Protein AF-A0A430FAK7-F1 (afdb_monomer)

Structure (mmCIF, N/CA/C/O backbone):
data_AF-A0A430FAK7-F1
#
_entry.id   AF-A0A430FAK7-F1
#
loop_
_atom_site.group_PDB
_atom_site.id
_atom_site.type_symbol
_atom_site.label_atom_id
_atom_site.label_alt_id
_atom_site.label_comp_id
_atom_site.label_asym_id
_atom_site.label_entity_id
_atom_site.label_seq_id
_atom_site.pdbx_PDB_ins_code
_atom_site.Cartn_x
_atom_site.Cartn_y
_atom_site.Cartn_z
_atom_site.occupancy
_atom_site.B_iso_or_equiv
_atom_site.auth_seq_id
_atom_site.auth_comp_id
_atom_site.auth_asym_id
_atom_site.auth_atom_id
_atom_site.pdbx_PDB_model_num
ATOM 1 N N . MET A 1 1 ? 32.821 -3.912 -5.103 1.00 75.75 1 MET A N 1
ATOM 2 C CA . MET A 1 1 ? 31.632 -4.739 -4.826 1.00 75.75 1 MET A CA 1
ATOM 3 C C . MET A 1 1 ? 30.495 -4.098 -5.584 1.00 75.75 1 MET A C 1
ATOM 5 O O . MET A 1 1 ? 30.202 -2.946 -5.303 1.00 75.75 1 MET A O 1
ATOM 9 N N . THR A 1 2 ? 29.963 -4.785 -6.583 1.00 83.19 2 THR A N 1
ATOM 10 C CA . THR A 1 2 ? 28.853 -4.303 -7.409 1.00 83.19 2 THR A CA 1
ATOM 11 C C . THR A 1 2 ? 27.550 -4.894 -6.877 1.00 83.19 2 THR A C 1
ATOM 13 O O . THR A 1 2 ? 27.515 -6.056 -6.467 1.00 83.19 2 THR A O 1
ATOM 16 N N . ILE A 1 3 ? 26.505 -4.070 -6.789 1.00 90.62 3 ILE A N 1
ATOM 17 C CA . ILE A 1 3 ? 25.173 -4.466 -6.315 1.00 90.62 3 ILE A CA 1
ATOM 18 C C . ILE A 1 3 ? 24.248 -4.378 -7.535 1.00 90.62 3 ILE A C 1
ATOM 20 O O . ILE A 1 3 ? 23.825 -3.275 -7.875 1.00 90.62 3 ILE A O 1
ATOM 24 N N . PRO A 1 4 ? 23.933 -5.500 -8.210 1.00 86.94 4 PRO A N 1
ATOM 25 C CA . PRO A 1 4 ? 23.362 -5.453 -9.558 1.00 86.94 4 PRO A CA 1
ATOM 26 C C . PRO A 1 4 ? 22.049 -4.671 -9.683 1.00 86.94 4 PRO A C 1
ATOM 28 O O . PRO A 1 4 ? 21.866 -3.935 -10.643 1.00 86.94 4 PRO A O 1
ATOM 31 N N . TRP A 1 5 ? 21.135 -4.784 -8.714 1.00 89.00 5 TRP A N 1
ATOM 32 C CA . TRP A 1 5 ? 19.870 -4.035 -8.743 1.00 89.00 5 TRP A CA 1
ATOM 33 C C . TRP A 1 5 ? 20.074 -2.526 -8.541 1.00 89.00 5 TRP A C 1
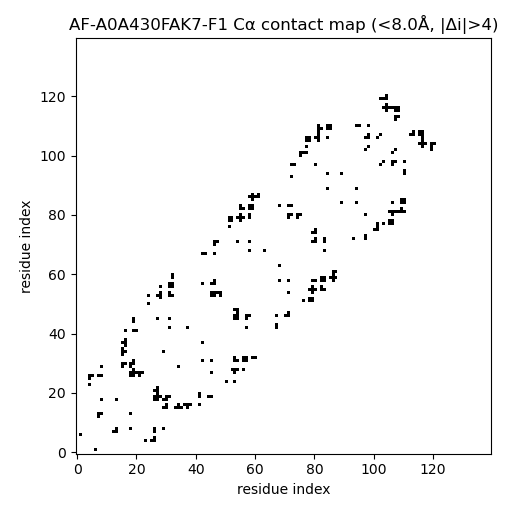ATOM 35 O O . TRP A 1 5 ? 19.328 -1.723 -9.095 1.00 89.00 5 TRP A O 1
ATOM 45 N N . LEU A 1 6 ? 21.093 -2.129 -7.769 1.00 89.25 6 LEU A N 1
ATOM 46 C CA . LEU A 1 6 ? 21.402 -0.722 -7.521 1.00 89.25 6 LEU A CA 1
ATOM 47 C C . LEU A 1 6 ? 21.950 -0.075 -8.791 1.00 89.25 6 LEU A C 1
ATOM 49 O O . LEU A 1 6 ? 21.555 1.034 -9.128 1.00 89.25 6 LEU A O 1
ATOM 53 N N . GLU A 1 7 ? 22.808 -0.788 -9.518 1.00 88.38 7 GLU A N 1
ATOM 54 C CA . GLU A 1 7 ? 23.330 -0.336 -10.811 1.00 88.38 7 GLU A CA 1
ATOM 55 C C . GLU A 1 7 ? 22.203 -0.166 -11.830 1.00 88.38 7 GLU A C 1
ATOM 57 O O . GLU A 1 7 ? 22.152 0.854 -12.503 1.00 88.38 7 GLU A O 1
ATOM 62 N N . ARG A 1 8 ? 21.220 -1.078 -11.869 1.00 86.69 8 ARG A N 1
ATOM 63 C CA . ARG A 1 8 ? 20.035 -0.918 -12.734 1.00 86.69 8 ARG A CA 1
ATOM 64 C C . ARG A 1 8 ? 19.240 0.356 -12.439 1.00 86.69 8 ARG A C 1
ATOM 66 O O . ARG A 1 8 ? 18.782 1.010 -13.371 1.00 86.69 8 ARG A O 1
ATOM 73 N N . ILE A 1 9 ? 19.093 0.719 -11.163 1.00 87.38 9 ILE A N 1
ATOM 74 C CA . ILE A 1 9 ? 18.420 1.962 -10.756 1.00 87.38 9 ILE A CA 1
ATOM 75 C C . ILE A 1 9 ? 19.257 3.193 -11.133 1.00 87.38 9 ILE A C 1
ATOM 77 O O . ILE A 1 9 ? 18.710 4.170 -11.644 1.00 87.38 9 ILE A O 1
ATOM 81 N N . LEU A 1 10 ? 20.567 3.162 -10.869 1.00 84.56 10 LEU A N 1
ATOM 82 C CA . LEU A 1 10 ? 21.464 4.303 -11.075 1.00 84.56 10 LEU A CA 1
ATOM 83 C C . LEU A 1 10 ? 21.781 4.564 -12.552 1.00 84.56 10 LEU A C 1
ATOM 85 O O . LEU A 1 10 ? 21.884 5.722 -12.948 1.00 84.56 10 LEU A O 1
ATOM 89 N N . ASP A 1 11 ? 21.915 3.517 -13.363 1.00 75.50 11 ASP A N 1
ATOM 90 C CA . ASP A 1 11 ? 22.415 3.640 -14.735 1.00 75.50 11 ASP A CA 1
ATOM 91 C C . ASP A 1 11 ? 21.334 4.046 -15.752 1.00 75.50 11 ASP A C 1
ATOM 93 O O . ASP A 1 11 ? 21.630 4.148 -16.941 1.00 75.50 11 ASP A O 1
ATOM 97 N N . HIS A 1 12 ? 20.080 4.280 -15.334 1.00 61.62 12 HIS A N 1
ATOM 98 C CA . HIS A 1 12 ? 18.945 4.612 -16.220 1.00 61.62 12 HIS A CA 1
ATOM 99 C C . HIS A 1 12 ? 18.779 3.665 -17.428 1.00 61.62 12 HIS A C 1
ATOM 101 O O . HIS A 1 12 ? 18.130 4.013 -18.416 1.00 61.62 12 HIS A O 1
ATOM 107 N N . THR A 1 13 ? 19.364 2.462 -17.381 1.00 53.19 13 THR A N 1
ATOM 108 C CA . THR A 1 13 ? 19.318 1.488 -18.486 1.00 53.19 13 THR A CA 1
ATOM 109 C C . THR A 1 13 ? 17.895 0.988 -18.743 1.00 53.19 13 THR A C 1
ATOM 111 O O . THR A 1 13 ? 17.601 0.492 -19.829 1.00 53.19 13 THR A O 1
ATOM 114 N N . GLY A 1 14 ? 16.996 1.213 -17.782 1.00 56.53 14 GLY A N 1
ATOM 115 C CA . GLY A 1 14 ? 15.558 1.274 -17.970 1.00 56.53 14 GLY A CA 1
ATOM 116 C C . GLY A 1 14 ? 15.018 2.641 -17.547 1.00 56.53 14 GLY A C 1
ATOM 117 O O . GLY A 1 14 ? 15.481 3.240 -16.577 1.00 56.53 14 GLY A O 1
ATOM 118 N N . THR A 1 15 ? 14.002 3.137 -18.250 1.00 76.06 15 THR A N 1
ATOM 119 C CA . THR A 1 15 ? 13.121 4.174 -17.696 1.00 76.06 15 THR A CA 1
ATOM 120 C C . THR A 1 15 ? 12.515 3.670 -16.380 1.00 76.06 15 THR A C 1
ATOM 122 O O . THR A 1 15 ? 12.465 2.462 -16.140 1.00 76.06 15 THR A O 1
ATOM 125 N N . ALA A 1 16 ? 12.005 4.562 -15.525 1.00 81.81 16 ALA A N 1
ATOM 126 C CA . ALA A 1 16 ? 11.277 4.125 -14.329 1.00 81.81 16 ALA A CA 1
ATOM 127 C C . ALA A 1 16 ? 10.117 3.161 -14.681 1.00 81.81 16 ALA A C 1
ATOM 129 O O . ALA A 1 16 ? 9.834 2.243 -13.923 1.00 81.81 16 ALA A O 1
ATOM 130 N N . GLU A 1 17 ? 9.546 3.296 -15.884 1.00 89.25 17 GLU A N 1
ATOM 131 C CA . GLU A 1 17 ? 8.613 2.334 -16.484 1.00 89.25 17 GLU A CA 1
ATOM 132 C C . GLU A 1 17 ? 9.225 0.934 -16.672 1.00 89.25 17 GLU A C 1
ATOM 134 O O . GLU A 1 17 ? 8.629 -0.054 -16.267 1.00 89.25 17 GLU A O 1
ATOM 139 N N . ALA A 1 18 ? 10.427 0.808 -17.241 1.00 90.31 18 ALA A N 1
ATOM 140 C CA . ALA A 1 18 ? 11.059 -0.500 -17.432 1.00 90.31 18 ALA A CA 1
ATOM 141 C C . ALA A 1 18 ? 11.379 -1.194 -16.096 1.00 90.31 18 ALA A C 1
ATOM 143 O O . ALA A 1 18 ? 11.235 -2.411 -15.985 1.00 90.31 18 ALA A O 1
ATOM 144 N N . LEU A 1 19 ? 11.748 -0.421 -15.067 1.00 93.12 19 LEU A N 1
ATOM 145 C CA . LEU A 1 19 ? 11.989 -0.943 -13.718 1.00 93.12 19 LEU A CA 1
ATOM 146 C C . LEU A 1 19 ? 10.727 -1.533 -13.071 1.00 93.12 19 LEU A C 1
ATOM 148 O O . LEU A 1 19 ? 10.859 -2.359 -12.171 1.00 93.12 19 LEU A O 1
ATOM 152 N N . ALA A 1 20 ? 9.524 -1.168 -13.532 1.00 94.94 20 ALA A N 1
ATOM 153 C CA . ALA A 1 20 ? 8.280 -1.761 -13.047 1.00 94.94 20 ALA A CA 1
ATOM 154 C C . ALA A 1 20 ? 8.213 -3.271 -13.316 1.00 94.94 20 ALA A C 1
ATOM 156 O O . ALA A 1 20 ? 7.607 -3.997 -12.538 1.00 94.94 20 ALA A O 1
ATOM 157 N N . TYR A 1 21 ? 8.866 -3.748 -14.379 1.00 94.19 21 TYR A N 1
ATOM 158 C CA . TYR A 1 21 ? 8.847 -5.148 -14.818 1.00 94.19 21 TYR A CA 1
ATOM 159 C C . TYR A 1 21 ? 10.108 -5.928 -14.408 1.00 94.19 21 TYR A C 1
ATOM 161 O O . TYR A 1 21 ? 10.308 -7.054 -14.863 1.00 94.19 21 TYR A O 1
ATOM 169 N N . ASP A 1 22 ? 10.984 -5.339 -13.588 1.00 94.75 22 ASP A N 1
ATOM 170 C CA . ASP A 1 22 ? 12.240 -5.973 -13.175 1.00 94.75 22 ASP A CA 1
ATOM 171 C C . ASP A 1 22 ? 11.984 -7.177 -12.251 1.00 94.75 22 ASP A C 1
ATOM 173 O O . ASP A 1 22 ? 11.060 -7.191 -11.429 1.00 94.75 22 ASP A O 1
ATOM 177 N N . ASP A 1 23 ? 12.839 -8.196 -12.346 1.00 94.56 23 ASP A N 1
ATOM 178 C CA . ASP A 1 23 ? 12.755 -9.379 -11.487 1.00 94.56 23 ASP A CA 1
ATOM 179 C C . ASP A 1 23 ? 13.017 -9.046 -10.010 1.00 94.56 23 ASP A C 1
ATOM 181 O O . ASP A 1 23 ? 12.512 -9.715 -9.103 1.00 94.56 23 ASP A O 1
ATOM 185 N N . ASN A 1 24 ? 13.760 -7.971 -9.755 1.00 95.06 24 ASN A N 1
ATOM 186 C CA . ASN A 1 24 ? 14.110 -7.523 -8.430 1.00 95.06 24 ASN A CA 1
ATOM 187 C C . ASN A 1 24 ? 13.073 -6.542 -7.875 1.00 95.06 24 ASN A C 1
ATOM 189 O O . ASN A 1 24 ? 12.883 -5.433 -8.376 1.00 95.06 24 ASN A O 1
ATOM 193 N N . ALA A 1 25 ? 12.480 -6.911 -6.742 1.00 97.12 25 ALA A N 1
ATOM 194 C CA . ALA A 1 25 ? 11.494 -6.087 -6.056 1.00 97.12 25 ALA A CA 1
ATOM 195 C C . ALA A 1 25 ? 12.011 -4.694 -5.652 1.00 97.12 25 ALA A C 1
ATOM 197 O O . ALA A 1 25 ? 11.211 -3.772 -5.546 1.00 97.12 25 ALA A O 1
ATOM 198 N N . ALA A 1 26 ? 13.320 -4.493 -5.450 1.00 95.50 26 ALA A N 1
ATOM 199 C CA . ALA A 1 26 ? 13.875 -3.166 -5.166 1.00 95.50 26 ALA A CA 1
ATOM 200 C C . ALA A 1 26 ? 13.769 -2.223 -6.377 1.00 95.50 26 ALA A C 1
ATOM 202 O O . ALA A 1 26 ? 13.480 -1.038 -6.209 1.00 95.50 26 ALA A O 1
ATOM 203 N N . CYS A 1 27 ? 13.952 -2.748 -7.591 1.00 95.19 27 CYS A N 1
ATOM 204 C CA . CYS A 1 27 ? 13.757 -2.004 -8.834 1.00 95.19 27 CYS A CA 1
ATOM 205 C C . CYS A 1 27 ? 12.274 -1.657 -9.031 1.00 95.19 27 CYS A C 1
ATOM 207 O O . CYS A 1 27 ? 11.946 -0.491 -9.254 1.00 95.19 27 CYS A O 1
ATOM 209 N N . ARG A 1 28 ? 11.373 -2.630 -8.835 1.00 97.50 28 ARG A N 1
ATOM 210 C CA . ARG A 1 28 ? 9.919 -2.406 -8.915 1.00 97.50 28 ARG A CA 1
ATOM 211 C C . ARG A 1 28 ? 9.411 -1.434 -7.853 1.00 97.50 28 ARG A C 1
ATOM 213 O O . ARG A 1 28 ? 8.625 -0.541 -8.150 1.00 97.50 28 ARG A O 1
ATOM 220 N N . TRP A 1 29 ? 9.919 -1.541 -6.627 1.00 97.38 29 TRP A N 1
ATOM 221 C CA . TRP A 1 29 ? 9.638 -0.599 -5.542 1.00 97.38 29 TRP A CA 1
ATOM 222 C C . TRP A 1 29 ? 10.082 0.820 -5.900 1.00 97.38 29 TRP A C 1
ATOM 224 O O . TRP A 1 29 ? 9.339 1.776 -5.674 1.00 97.38 29 TRP A O 1
ATOM 234 N N . PHE A 1 30 ? 11.276 0.960 -6.483 1.00 95.31 30 PHE A N 1
ATOM 235 C CA . PHE A 1 30 ? 11.781 2.248 -6.940 1.00 95.31 30 PHE A CA 1
ATOM 236 C C . PHE A 1 30 ? 10.880 2.839 -8.032 1.00 95.31 30 PHE A C 1
ATOM 238 O O . PHE A 1 30 ? 10.506 4.007 -7.932 1.00 95.31 30 PHE A O 1
ATOM 245 N N . ALA A 1 31 ? 10.470 2.035 -9.019 1.00 95.44 31 ALA A N 1
ATOM 246 C CA . ALA A 1 31 ? 9.515 2.438 -10.053 1.00 95.44 31 ALA A CA 1
ATOM 247 C C . ALA A 1 31 ? 8.185 2.908 -9.448 1.00 95.44 31 ALA A C 1
ATOM 249 O O . ALA A 1 31 ? 7.773 4.046 -9.670 1.00 95.44 31 ALA A O 1
ATOM 250 N N . ALA A 1 32 ? 7.562 2.076 -8.609 1.00 97.31 32 ALA A N 1
ATOM 251 C CA . ALA A 1 32 ? 6.318 2.397 -7.918 1.00 97.31 32 ALA A CA 1
ATOM 252 C C . ALA A 1 32 ? 6.417 3.722 -7.152 1.00 97.31 32 ALA A C 1
ATOM 254 O O . ALA A 1 32 ? 5.520 4.563 -7.214 1.00 97.31 32 ALA A O 1
ATOM 255 N N . ARG A 1 33 ? 7.529 3.944 -6.446 1.00 94.56 33 ARG A N 1
ATOM 256 C CA . ARG A 1 33 ? 7.682 5.112 -5.580 1.00 94.56 33 ARG A CA 1
ATOM 257 C C . ARG A 1 33 ? 8.042 6.398 -6.321 1.00 94.56 33 ARG A C 1
ATOM 259 O O . ARG A 1 33 ? 7.596 7.459 -5.888 1.00 94.56 33 ARG A O 1
ATOM 266 N N . TYR A 1 34 ? 8.876 6.316 -7.354 1.00 91.75 34 TYR A N 1
ATOM 267 C CA . TYR A 1 34 ? 9.580 7.479 -7.903 1.00 91.75 34 TYR A CA 1
ATOM 268 C C . TYR A 1 34 ? 9.377 7.703 -9.401 1.00 91.75 34 TYR A C 1
ATOM 270 O O . TYR A 1 34 ? 9.859 8.707 -9.915 1.00 91.75 34 TYR A O 1
ATOM 278 N N . ALA A 1 35 ? 8.681 6.818 -10.119 1.00 91.19 35 ALA A N 1
ATOM 279 C CA . ALA A 1 35 ? 8.323 7.102 -11.503 1.00 91.19 35 ALA A CA 1
ATOM 280 C C . ALA A 1 35 ? 7.381 8.314 -11.571 1.00 91.19 35 ALA A C 1
ATOM 282 O O . ALA A 1 35 ? 6.296 8.277 -10.984 1.00 91.19 35 ALA A O 1
ATOM 283 N N . ASP A 1 36 ? 7.764 9.348 -12.325 1.00 88.44 36 ASP A N 1
ATOM 284 C CA . ASP A 1 36 ? 6.904 10.513 -12.588 1.00 88.44 36 ASP A CA 1
ATOM 285 C C . ASP A 1 36 ? 5.605 10.104 -13.294 1.00 88.44 36 ASP A C 1
ATOM 287 O O . ASP A 1 36 ? 4.538 10.641 -13.018 1.00 88.44 36 ASP A O 1
ATOM 291 N N . ARG A 1 37 ? 5.700 9.129 -14.206 1.00 88.56 37 ARG A N 1
ATOM 292 C CA . ARG A 1 37 ? 4.574 8.538 -14.925 1.00 88.56 37 ARG A CA 1
ATOM 293 C C . ARG A 1 37 ? 4.833 7.055 -15.154 1.00 88.56 37 ARG A C 1
ATOM 295 O O . ARG A 1 37 ? 5.950 6.672 -15.501 1.00 88.56 37 ARG A O 1
ATOM 302 N N . LEU A 1 38 ? 3.782 6.263 -14.989 1.00 93.44 38 LEU A N 1
ATOM 303 C CA . LEU A 1 38 ? 3.730 4.847 -15.329 1.00 93.44 38 LEU A CA 1
ATOM 304 C C . LEU A 1 38 ? 2.610 4.630 -16.343 1.00 93.44 38 LEU A C 1
ATOM 306 O O . LEU A 1 38 ? 1.574 5.298 -16.281 1.00 93.44 38 LEU A O 1
ATOM 310 N N . GLU A 1 39 ? 2.805 3.707 -17.275 1.00 95.44 39 GLU A N 1
ATOM 311 C CA . GLU A 1 39 ? 1.721 3.284 -18.155 1.00 95.44 39 GLU A CA 1
ATOM 312 C C . GLU A 1 39 ? 0.684 2.457 -17.372 1.00 95.44 39 GLU A C 1
ATOM 314 O O . GLU A 1 39 ? 1.031 1.780 -16.398 1.00 95.44 39 GLU A O 1
ATOM 319 N N . PRO A 1 40 ? -0.598 2.445 -17.790 1.00 95.94 40 PRO A N 1
ATOM 320 C CA . PRO A 1 40 ? -1.666 1.779 -17.036 1.00 95.94 40 PRO A CA 1
ATOM 321 C C . PRO A 1 40 ? -1.402 0.296 -16.727 1.00 95.94 40 PRO A C 1
ATOM 323 O O . PRO A 1 40 ? -1.841 -0.216 -15.698 1.00 95.94 40 PRO A O 1
ATOM 326 N N . ALA A 1 41 ? -0.673 -0.401 -17.605 1.00 96.06 41 ALA A N 1
ATOM 327 C CA . ALA A 1 41 ? -0.273 -1.789 -17.384 1.00 96.06 41 ALA A CA 1
ATOM 328 C C . ALA A 1 41 ? 0.732 -1.930 -16.227 1.00 96.06 41 ALA A C 1
ATOM 330 O O . ALA A 1 41 ? 0.544 -2.794 -15.371 1.00 96.06 41 ALA A O 1
ATOM 331 N N . ALA A 1 42 ? 1.744 -1.058 -16.158 1.00 96.94 42 ALA A N 1
ATOM 332 C CA . ALA A 1 42 ? 2.706 -1.035 -15.058 1.00 96.94 42 ALA A CA 1
ATOM 333 C C . ALA A 1 42 ? 2.037 -0.646 -13.740 1.00 96.94 42 ALA A C 1
ATOM 335 O O . ALA A 1 42 ? 2.307 -1.269 -12.717 1.00 96.94 42 ALA A O 1
ATOM 336 N N . VAL A 1 43 ? 1.121 0.331 -13.764 1.00 98.06 43 VAL A N 1
ATOM 337 C CA . VAL A 1 43 ? 0.351 0.731 -12.577 1.00 98.06 43 VAL A CA 1
ATOM 338 C C . VAL A 1 43 ? -0.397 -0.462 -11.986 1.00 98.06 43 VAL A C 1
ATOM 340 O O . VAL A 1 43 ? -0.249 -0.740 -10.799 1.00 98.06 43 VAL A O 1
ATOM 343 N N . ARG A 1 44 ? -1.162 -1.194 -12.807 1.00 97.00 44 ARG A N 1
ATOM 344 C CA . ARG A 1 44 ? -1.913 -2.371 -12.342 1.00 97.00 44 ARG A CA 1
ATOM 345 C C . ARG A 1 44 ? -0.992 -3.471 -11.832 1.00 97.00 44 ARG A C 1
ATOM 347 O O . ARG A 1 44 ? -1.209 -3.983 -10.742 1.00 97.00 44 ARG A O 1
ATOM 354 N N . MET A 1 45 ? 0.069 -3.777 -12.573 1.00 97.56 45 MET A N 1
ATOM 355 C CA . MET A 1 45 ? 1.029 -4.804 -12.173 1.00 97.56 45 MET A CA 1
ATOM 356 C C . MET A 1 45 ? 1.704 -4.481 -10.831 1.00 97.56 45 MET A C 1
ATOM 358 O O . MET A 1 45 ? 1.821 -5.361 -9.988 1.00 97.56 45 MET A O 1
ATOM 362 N N . LEU A 1 46 ? 2.114 -3.229 -10.604 1.00 98.50 46 LEU A N 1
ATOM 363 C CA . LEU A 1 46 ? 2.744 -2.809 -9.347 1.00 98.50 46 LEU A CA 1
ATOM 364 C C . LEU A 1 46 ? 1.742 -2.694 -8.187 1.00 98.50 46 LEU A C 1
ATOM 366 O O . LEU A 1 46 ? 2.120 -2.877 -7.030 1.00 98.50 46 LEU A O 1
ATOM 370 N N . ALA A 1 47 ? 0.475 -2.384 -8.471 1.00 98.38 47 ALA A N 1
ATOM 371 C CA . ALA A 1 47 ? -0.591 -2.379 -7.470 1.00 98.38 47 ALA A CA 1
ATOM 372 C C . ALA A 1 47 ? -0.958 -3.799 -7.001 1.00 98.38 47 ALA A C 1
ATOM 374 O O . ALA A 1 47 ? -1.386 -3.963 -5.864 1.00 98.38 47 ALA A O 1
ATOM 375 N N . GLU A 1 48 ? -0.739 -4.813 -7.842 1.00 98.31 48 GLU A N 1
ATOM 376 C CA . GLU A 1 48 ? -0.961 -6.237 -7.544 1.00 98.31 48 GLU A CA 1
ATOM 377 C C . GLU A 1 48 ? 0.343 -7.003 -7.245 1.00 98.31 48 GLU A C 1
ATOM 379 O O . GLU A 1 48 ? 0.325 -8.228 -7.131 1.00 98.31 48 GLU A O 1
ATOM 384 N N . ASP A 1 49 ? 1.473 -6.296 -7.116 1.00 98.75 49 ASP A N 1
ATOM 385 C CA . ASP A 1 49 ? 2.808 -6.884 -6.952 1.00 98.75 49 ASP A CA 1
ATOM 386 C C . ASP A 1 49 ? 2.851 -7.907 -5.813 1.00 98.75 49 ASP A C 1
ATOM 388 O O . ASP A 1 49 ? 2.246 -7.703 -4.763 1.00 98.75 49 ASP A O 1
ATOM 392 N N . ASP A 1 50 ? 3.608 -8.990 -5.959 1.00 98.19 50 ASP A N 1
ATOM 393 C CA . ASP A 1 50 ? 3.700 -10.023 -4.927 1.00 98.19 50 ASP A CA 1
ATOM 394 C C . ASP A 1 50 ? 4.353 -9.512 -3.631 1.00 98.19 50 ASP A C 1
ATOM 396 O O . ASP A 1 50 ? 4.056 -10.013 -2.540 1.00 98.19 50 ASP A O 1
ATOM 400 N N . VAL A 1 51 ? 5.182 -8.467 -3.716 1.00 98.56 51 VAL A N 1
ATOM 401 C CA . VAL A 1 51 ? 5.878 -7.874 -2.575 1.00 98.56 51 VAL A CA 1
ATOM 402 C C . VAL A 1 51 ? 5.073 -6.715 -1.966 1.00 98.56 51 VAL A C 1
ATOM 404 O O . VAL A 1 51 ? 4.945 -5.653 -2.583 1.00 98.56 51 VAL A O 1
ATOM 407 N N . PRO A 1 52 ? 4.630 -6.814 -0.693 1.00 98.62 52 PRO A N 1
ATOM 408 C CA . PRO A 1 52 ? 3.833 -5.765 -0.049 1.00 98.62 52 PRO A CA 1
ATOM 409 C C . PRO A 1 52 ? 4.512 -4.396 0.007 1.00 98.62 52 PRO A C 1
ATOM 411 O O . PRO A 1 52 ? 3.845 -3.369 -0.025 1.00 98.62 52 PRO A O 1
ATOM 414 N N . ALA A 1 53 ? 5.847 -4.350 0.064 1.00 98.62 53 ALA A N 1
ATOM 415 C CA . ALA A 1 53 ? 6.578 -3.087 0.037 1.00 98.62 53 ALA A CA 1
ATOM 416 C C . ALA A 1 53 ? 6.362 -2.315 -1.278 1.00 98.62 53 ALA A C 1
ATOM 418 O O . ALA A 1 53 ? 6.266 -1.088 -1.239 1.00 98.62 53 ALA A O 1
ATOM 419 N N . VAL A 1 54 ? 6.265 -3.012 -2.419 1.00 98.81 54 VAL A N 1
ATOM 420 C CA . VAL A 1 54 ? 5.987 -2.410 -3.735 1.00 98.81 54 VAL A CA 1
ATOM 421 C C . VAL A 1 54 ? 4.551 -1.888 -3.771 1.00 98.81 54 VAL A C 1
ATOM 423 O O . VAL A 1 54 ? 4.340 -0.708 -4.054 1.00 98.81 54 VAL A O 1
ATOM 426 N N . ARG A 1 55 ? 3.574 -2.707 -3.357 1.00 98.81 55 ARG A N 1
ATOM 427 C CA . ARG A 1 55 ? 2.165 -2.286 -3.264 1.00 98.81 55 ARG A CA 1
ATOM 428 C C . ARG A 1 55 ? 1.971 -1.107 -2.306 1.00 98.81 55 ARG A C 1
ATOM 430 O O . ARG A 1 55 ? 1.262 -0.158 -2.618 1.00 98.81 55 ARG A O 1
ATOM 437 N N . ALA A 1 56 ? 2.679 -1.086 -1.176 1.00 98.75 56 ALA A N 1
ATOM 438 C CA . ALA A 1 56 ? 2.663 0.034 -0.235 1.00 98.75 56 ALA A CA 1
ATOM 439 C C . ALA A 1 56 ? 3.316 1.303 -0.807 1.00 98.75 56 ALA A C 1
ATOM 441 O O . ALA A 1 56 ? 2.976 2.405 -0.378 1.00 98.75 56 ALA A O 1
ATOM 442 N N . ALA A 1 57 ? 4.261 1.186 -1.746 1.00 98.50 57 ALA A N 1
ATOM 443 C CA . ALA A 1 57 ? 4.789 2.341 -2.467 1.00 98.50 57 ALA A CA 1
ATOM 444 C C . ALA A 1 57 ? 3.739 2.919 -3.425 1.00 98.50 57 ALA A C 1
ATOM 446 O O . ALA A 1 57 ? 3.566 4.140 -3.432 1.00 98.50 57 ALA A O 1
ATOM 447 N N . MET A 1 58 ? 3.000 2.058 -4.138 1.00 98.56 58 MET A N 1
ATOM 448 C CA . MET A 1 58 ? 1.848 2.457 -4.959 1.00 98.56 58 MET A CA 1
ATOM 449 C C . MET A 1 58 ? 0.756 3.112 -4.111 1.00 98.56 58 MET A C 1
ATOM 451 O O . MET A 1 58 ? 0.325 4.210 -4.427 1.00 98.56 58 MET A O 1
ATOM 455 N N . ALA A 1 59 ? 0.397 2.530 -2.967 1.00 98.56 59 ALA A N 1
ATOM 456 C CA . ALA A 1 59 ? -0.611 3.066 -2.046 1.00 98.56 59 ALA A CA 1
ATOM 457 C C . ALA A 1 59 ? -0.316 4.486 -1.518 1.00 98.56 59 ALA A C 1
ATOM 459 O O . ALA A 1 59 ? -1.190 5.127 -0.948 1.00 98.56 59 ALA A O 1
ATOM 460 N N . ARG A 1 60 ? 0.928 4.971 -1.643 1.00 98.19 60 ARG A N 1
ATOM 461 C CA . ARG A 1 60 ? 1.335 6.325 -1.223 1.00 98.19 60 ARG A CA 1
ATOM 462 C C . ARG A 1 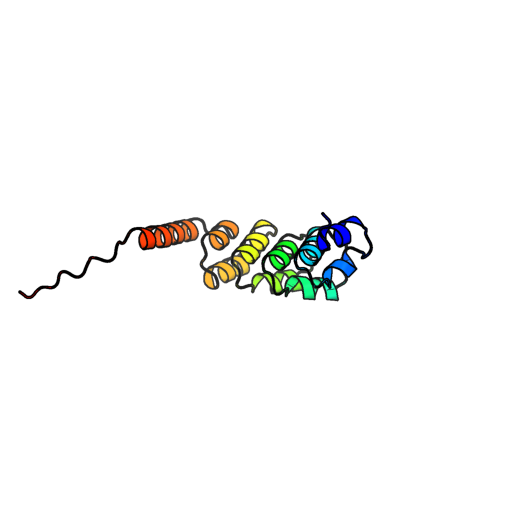60 ? 1.335 7.340 -2.363 1.00 98.19 60 ARG A C 1
ATOM 464 O O . ARG A 1 60 ? 1.748 8.480 -2.140 1.00 98.19 60 ARG A O 1
ATOM 471 N N . 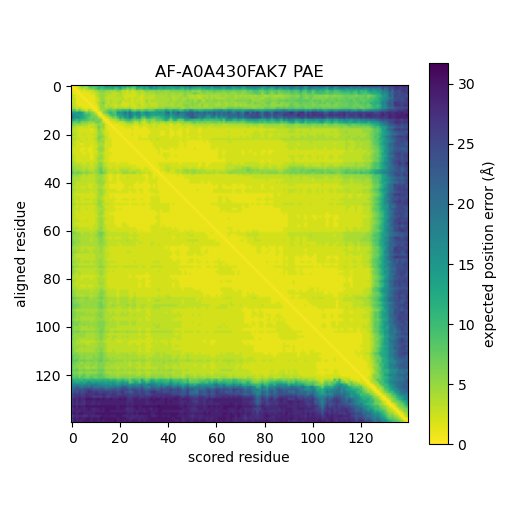ARG A 1 61 ? 1.009 6.918 -3.580 1.00 97.06 61 ARG A N 1
ATOM 472 C CA . ARG A 1 61 ? 0.985 7.772 -4.762 1.00 97.06 61 ARG A CA 1
ATOM 473 C C . ARG A 1 61 ? -0.349 8.502 -4.847 1.00 97.06 61 ARG A C 1
ATOM 475 O O . ARG A 1 61 ? -1.394 7.875 -4.932 1.00 97.06 61 ARG A O 1
ATOM 482 N N . THR A 1 62 ? -0.311 9.829 -4.890 1.00 94.88 62 THR A N 1
ATOM 483 C CA . THR A 1 62 ? -1.516 10.674 -4.948 1.00 94.88 62 THR A CA 1
ATOM 484 C C . THR A 1 62 ? -2.025 10.931 -6.367 1.00 94.88 62 THR A C 1
ATOM 486 O O . THR A 1 62 ? -2.998 11.656 -6.538 1.00 94.88 62 THR A O 1
ATOM 489 N N . ASP A 1 63 ? -1.346 10.394 -7.379 1.00 94.25 63 ASP A 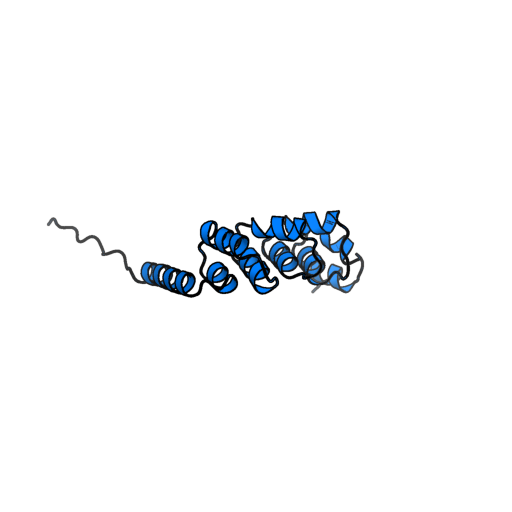N 1
ATOM 490 C CA . ASP A 1 63 ? -1.658 10.552 -8.802 1.00 94.25 63 ASP A CA 1
ATOM 491 C C . ASP A 1 63 ? -2.353 9.322 -9.411 1.00 94.25 63 ASP A C 1
ATOM 493 O O . ASP A 1 63 ? -2.538 9.268 -10.623 1.00 94.25 63 ASP A O 1
ATOM 497 N N . LEU A 1 64 ? -2.717 8.332 -8.590 1.00 95.00 64 LEU A N 1
ATOM 498 C CA . LEU A 1 64 ? -3.417 7.134 -9.047 1.00 95.00 64 LEU A CA 1
ATOM 499 C C . LEU A 1 64 ? -4.906 7.390 -9.272 1.00 95.00 64 LEU A C 1
ATOM 501 O O . LEU A 1 64 ? -5.557 8.102 -8.503 1.00 95.00 64 LEU A O 1
ATOM 505 N N . ASP A 1 65 ? -5.440 6.736 -10.299 1.00 95.38 65 ASP A N 1
ATOM 506 C CA . ASP A 1 65 ? -6.867 6.721 -10.589 1.00 95.38 65 ASP A CA 1
ATOM 507 C C . ASP A 1 65 ? -7.654 5.968 -9.502 1.00 95.38 65 ASP A C 1
ATOM 509 O O . ASP A 1 65 ? -7.138 5.090 -8.802 1.00 95.38 65 ASP A O 1
ATOM 513 N N . ALA A 1 66 ? -8.937 6.314 -9.365 1.00 94.12 66 ALA A N 1
ATOM 514 C CA . ALA A 1 66 ? -9.804 5.778 -8.317 1.00 94.12 66 ALA A CA 1
ATOM 515 C C . ALA A 1 66 ? -9.958 4.247 -8.375 1.00 94.12 66 ALA A C 1
ATOM 517 O O . ALA A 1 66 ? -10.029 3.616 -7.327 1.00 94.12 66 ALA A O 1
ATOM 518 N N . ASP A 1 67 ? -9.944 3.639 -9.568 1.00 96.19 67 ASP A N 1
ATOM 519 C CA . ASP A 1 67 ? -10.041 2.181 -9.726 1.00 96.19 67 ASP A CA 1
ATOM 520 C C . ASP A 1 67 ? -8.831 1.450 -9.122 1.00 96.19 67 ASP A C 1
ATOM 522 O O . ASP A 1 67 ? -8.979 0.388 -8.517 1.00 96.19 67 ASP A O 1
ATOM 526 N N . VAL A 1 68 ? -7.637 2.035 -9.233 1.00 97.44 68 VAL A N 1
ATOM 527 C CA . VAL A 1 68 ? -6.410 1.498 -8.632 1.00 97.44 68 VAL A CA 1
ATOM 528 C C . VAL A 1 68 ? -6.414 1.690 -7.115 1.00 97.44 68 VAL A C 1
ATOM 530 O O . VAL A 1 68 ? -6.001 0.791 -6.383 1.00 97.44 68 VAL A O 1
ATOM 533 N N . LEU A 1 69 ? -6.901 2.829 -6.616 1.00 97.38 69 LEU A N 1
ATOM 534 C CA . LEU A 1 69 ? -7.044 3.041 -5.171 1.00 97.38 69 LEU A CA 1
ATOM 535 C C . LEU A 1 69 ? -8.060 2.067 -4.560 1.00 97.38 69 LEU A C 1
ATOM 537 O O . LEU A 1 69 ? -7.787 1.492 -3.506 1.00 97.38 69 LEU A O 1
ATOM 541 N N . ASP A 1 70 ? -9.183 1.826 -5.240 1.00 96.62 70 ASP A N 1
ATOM 542 C CA . ASP A 1 70 ? -10.192 0.848 -4.828 1.00 96.62 70 ASP A CA 1
ATOM 543 C C . ASP A 1 70 ? -9.623 -0.576 -4.809 1.00 96.62 70 ASP A C 1
ATOM 545 O O . ASP A 1 70 ? -9.892 -1.334 -3.873 1.00 96.62 70 ASP A O 1
ATOM 549 N N . LEU A 1 71 ? -8.796 -0.939 -5.794 1.00 97.44 71 LEU A N 1
ATOM 550 C CA . LEU A 1 71 ? -8.067 -2.209 -5.806 1.00 97.44 71 LEU A CA 1
ATOM 551 C C . LEU A 1 71 ? -7.178 -2.352 -4.560 1.00 97.44 71 LEU A C 1
ATOM 553 O O . LEU A 1 71 ? -7.278 -3.344 -3.839 1.00 97.44 71 LEU A O 1
ATOM 557 N N . ILE A 1 72 ? -6.360 -1.339 -4.260 1.00 98.44 72 ILE A N 1
ATOM 558 C CA . ILE A 1 72 ? -5.449 -1.341 -3.103 1.00 98.44 72 ILE A CA 1
ATOM 559 C C . ILE A 1 72 ? -6.223 -1.322 -1.771 1.00 98.44 72 ILE A C 1
ATOM 561 O O . ILE A 1 72 ? -5.781 -1.917 -0.791 1.00 98.44 72 ILE A O 1
ATOM 565 N N . ALA A 1 73 ? -7.404 -0.702 -1.703 1.00 98.25 73 ALA A N 1
ATOM 566 C CA . ALA A 1 73 ? -8.243 -0.696 -0.498 1.00 98.25 73 ALA A CA 1
ATOM 567 C C . ALA A 1 73 ? -8.752 -2.097 -0.091 1.00 98.25 73 ALA A C 1
ATOM 569 O O . ALA A 1 73 ? -9.217 -2.295 1.038 1.00 98.25 73 ALA A O 1
ATOM 570 N N . HIS A 1 74 ? -8.668 -3.072 -1.001 1.00 98.00 74 HIS A N 1
ATOM 571 C CA . HIS A 1 74 ? -8.981 -4.480 -0.756 1.00 98.00 74 HIS A CA 1
ATOM 572 C C . HIS A 1 74 ? -7.739 -5.342 -0.472 1.00 98.00 74 HIS A C 1
ATOM 574 O O . HIS A 1 74 ? -7.874 -6.561 -0.355 1.00 98.00 74 HIS A O 1
ATOM 580 N N . ASP A 1 75 ? -6.552 -4.741 -0.330 1.00 98.62 75 ASP A N 1
ATOM 581 C CA . ASP A 1 75 ? -5.343 -5.459 0.080 1.00 98.62 75 ASP A CA 1
ATOM 582 C C . ASP A 1 75 ? -5.523 -6.105 1.464 1.00 98.62 75 ASP A C 1
ATOM 584 O O . ASP A 1 75 ? -6.315 -5.668 2.299 1.00 98.62 75 ASP A O 1
ATOM 588 N N . THR A 1 76 ? -4.768 -7.166 1.717 1.00 97.81 76 THR A N 1
ATOM 589 C CA . THR A 1 76 ? -4.774 -7.886 2.995 1.00 97.81 76 THR A CA 1
ATOM 590 C C . THR A 1 76 ? -3.595 -7.508 3.885 1.00 97.81 76 THR A C 1
ATOM 592 O O . THR A 1 76 ? -3.578 -7.865 5.062 1.00 97.81 76 THR A O 1
ATOM 595 N N . ASP A 1 77 ? -2.583 -6.831 3.337 1.00 98.62 77 ASP A N 1
ATOM 596 C CA . ASP A 1 77 ? -1.405 -6.427 4.088 1.00 98.62 77 ASP A CA 1
ATOM 597 C C . ASP A 1 77 ? -1.663 -5.107 4.843 1.00 98.62 77 ASP A C 1
ATOM 599 O O . ASP A 1 77 ? -1.926 -4.063 4.230 1.00 98.62 77 ASP A O 1
ATOM 603 N N . PRO A 1 78 ? -1.548 -5.105 6.182 1.00 98.38 78 PRO A N 1
ATOM 604 C CA . PRO A 1 78 ? -1.834 -3.926 6.992 1.00 98.38 78 PRO A CA 1
ATOM 605 C C . PRO A 1 78 ? -0.889 -2.749 6.718 1.00 98.38 78 PRO A C 1
ATOM 607 O O . PRO A 1 78 ? -1.268 -1.601 6.941 1.00 98.38 78 PRO A O 1
ATOM 610 N N . VAL A 1 79 ? 0.334 -2.988 6.228 1.00 98.44 79 VAL A N 1
ATOM 611 C CA . VAL A 1 79 ? 1.274 -1.919 5.853 1.00 98.44 79 VAL A CA 1
ATOM 612 C C . VAL A 1 79 ? 0.794 -1.203 4.594 1.00 98.44 79 VAL A C 1
ATOM 614 O O . VAL A 1 79 ? 0.903 0.023 4.525 1.00 98.44 79 VAL A O 1
ATOM 617 N N . VAL A 1 80 ? 0.247 -1.943 3.626 1.00 98.81 80 VAL A N 1
ATOM 618 C CA . VAL A 1 80 ? -0.318 -1.380 2.391 1.00 98.81 80 VAL A CA 1
ATOM 619 C C . VAL A 1 80 ? -1.561 -0.555 2.715 1.00 98.81 80 VAL A C 1
ATOM 621 O O . VAL A 1 80 ? -1.630 0.621 2.357 1.00 98.81 80 VAL A O 1
ATOM 624 N N . LEU A 1 81 ? -2.496 -1.127 3.477 1.00 98.81 81 LEU A N 1
ATOM 625 C CA . LEU A 1 81 ? -3.730 -0.449 3.875 1.00 98.81 81 LEU A CA 1
ATOM 626 C C . LEU A 1 81 ? -3.465 0.802 4.725 1.00 98.81 81 LEU A C 1
ATOM 628 O O . LEU A 1 81 ? -4.038 1.861 4.472 1.00 98.81 81 LEU A O 1
ATOM 632 N N . ALA A 1 82 ? -2.555 0.726 5.701 1.00 98.62 82 ALA A N 1
ATOM 633 C CA . ALA A 1 82 ? -2.180 1.893 6.495 1.00 98.62 82 ALA A CA 1
ATOM 634 C C . ALA A 1 82 ? -1.504 2.976 5.638 1.00 98.62 82 ALA A C 1
ATOM 636 O O . ALA A 1 82 ? -1.725 4.167 5.862 1.00 98.62 82 ALA A O 1
ATOM 637 N N . ALA A 1 83 ? -0.692 2.584 4.649 1.00 98.62 83 ALA A N 1
ATOM 638 C CA . ALA A 1 83 ? -0.091 3.520 3.708 1.00 98.62 83 ALA A CA 1
ATOM 639 C C . ALA A 1 83 ? -1.153 4.247 2.867 1.00 98.62 83 ALA A C 1
ATOM 641 O O . ALA A 1 83 ? -1.073 5.472 2.768 1.00 98.62 83 ALA A O 1
ATOM 642 N N . LEU A 1 84 ? -2.156 3.519 2.361 1.00 98.69 84 LEU A N 1
ATOM 643 C CA . LEU A 1 84 ? -3.289 4.074 1.618 1.00 98.69 84 LEU A CA 1
ATOM 644 C C . LEU A 1 84 ? -4.073 5.085 2.467 1.00 98.69 84 LEU A C 1
ATOM 646 O O . LEU A 1 84 ? -4.196 6.248 2.090 1.00 98.69 84 LEU A O 1
ATOM 650 N N . ALA A 1 85 ? -4.537 4.673 3.651 1.00 98.31 85 ALA A N 1
ATOM 651 C CA . ALA A 1 85 ? -5.335 5.527 4.535 1.00 98.31 85 ALA A CA 1
ATOM 652 C C . ALA A 1 85 ? -4.566 6.751 5.063 1.00 98.31 85 ALA A C 1
ATOM 654 O O . ALA A 1 85 ? -5.169 7.767 5.385 1.00 98.31 85 ALA A O 1
ATOM 655 N N . THR A 1 86 ? -3.233 6.676 5.138 1.00 98.19 86 THR A N 1
ATOM 656 C CA . THR A 1 86 ? -2.405 7.835 5.508 1.00 98.19 86 THR A CA 1
ATOM 657 C C . THR A 1 86 ? -2.239 8.822 4.350 1.00 98.19 86 THR A C 1
ATOM 659 O O . THR A 1 86 ? -2.126 10.023 4.585 1.00 98.19 86 THR A O 1
ATOM 662 N N . ALA A 1 87 ? -2.141 8.333 3.112 1.00 98.00 87 ALA A N 1
ATOM 663 C CA . ALA A 1 87 ? -1.844 9.16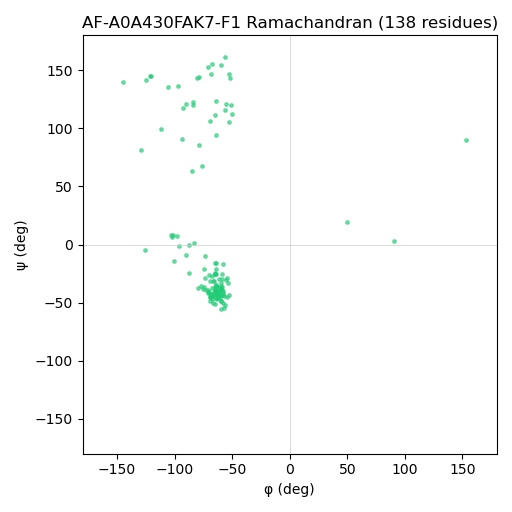7 1.948 1.00 98.00 87 ALA A CA 1
ATOM 664 C C . ALA A 1 87 ? -3.093 9.791 1.306 1.00 98.00 87 ALA A C 1
ATOM 666 O O . ALA A 1 87 ? -2.979 10.830 0.656 1.00 98.00 87 ALA A O 1
ATOM 667 N N . HIS A 1 88 ? -4.264 9.182 1.496 1.00 97.62 88 HIS A N 1
ATOM 668 C CA . HIS A 1 88 ? -5.503 9.565 0.826 1.00 97.62 88 HIS A CA 1
ATOM 669 C C . HIS A 1 88 ? -6.620 9.866 1.825 1.00 97.62 88 HIS A C 1
ATOM 671 O O . HIS A 1 88 ? -6.796 9.157 2.815 1.00 97.62 88 HIS A O 1
ATOM 677 N N . ASP A 1 89 ? -7.426 10.885 1.522 1.00 95.19 89 ASP A N 1
ATOM 678 C CA . ASP A 1 89 ? -8.674 11.145 2.241 1.00 95.19 89 ASP A CA 1
ATOM 679 C C . ASP A 1 89 ? -9.759 10.180 1.746 1.00 95.19 89 ASP A C 1
ATOM 681 O O . ASP A 1 89 ? -10.490 10.451 0.792 1.00 95.19 89 ASP A O 1
ATOM 685 N N . LEU A 1 90 ? 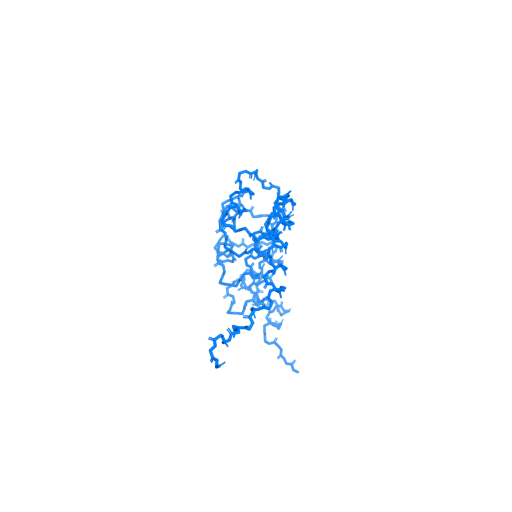-9.781 8.986 2.340 1.00 95.44 90 LEU A N 1
ATOM 686 C CA . LEU A 1 90 ? -10.694 7.916 1.952 1.00 95.44 90 LEU A CA 1
ATOM 687 C C . LEU A 1 90 ? -12.097 8.123 2.558 1.00 95.44 90 LEU A C 1
ATOM 689 O O . LEU A 1 90 ? -12.215 8.490 3.740 1.00 95.44 90 LEU A O 1
ATOM 693 N N . PRO A 1 91 ? -13.172 7.786 1.816 1.00 96.62 91 PRO A N 1
ATOM 694 C CA . PRO A 1 91 ? -14.525 7.749 2.364 1.00 96.62 91 PRO A CA 1
ATOM 695 C C . PRO A 1 91 ? -14.610 6.893 3.634 1.00 96.62 91 PRO A C 1
ATOM 697 O O . PRO A 1 91 ? -13.910 5.887 3.765 1.00 96.62 91 PRO A O 1
ATOM 700 N N . GLY A 1 92 ? -15.491 7.279 4.564 1.00 96.69 92 GLY A N 1
ATOM 701 C CA . GLY A 1 92 ? -15.667 6.572 5.841 1.00 96.69 92 GLY A CA 1
ATOM 702 C C . GLY A 1 92 ? -15.954 5.081 5.655 1.00 96.69 92 GLY A C 1
ATOM 703 O O . GLY A 1 92 ? -15.274 4.258 6.249 1.00 96.69 92 GLY A O 1
ATOM 704 N N . GLU A 1 93 ? -16.849 4.734 4.726 1.00 97.00 93 GLU A N 1
ATOM 705 C CA . GLU A 1 93 ? -17.207 3.340 4.423 1.00 97.00 93 GLU A CA 1
ATOM 706 C C . GLU A 1 93 ? -16.007 2.491 3.970 1.00 97.00 93 GLU A C 1
ATOM 708 O O . GLU A 1 93 ? -15.900 1.320 4.331 1.00 97.00 93 GLU A O 1
ATOM 713 N N . VAL A 1 94 ? -15.072 3.079 3.213 1.00 97.56 94 VAL A N 1
ATOM 714 C CA . VAL A 1 94 ? -13.849 2.386 2.779 1.00 97.56 94 VAL A CA 1
ATOM 715 C C . VAL A 1 94 ? -12.929 2.149 3.974 1.00 97.56 94 VAL A C 1
ATOM 717 O O . VAL A 1 94 ? -12.427 1.040 4.152 1.00 97.56 94 VAL A O 1
ATOM 720 N N . ARG A 1 95 ? -12.742 3.166 4.825 1.00 97.81 95 ARG A N 1
ATOM 721 C CA . ARG A 1 95 ? -11.921 3.064 6.041 1.00 97.81 95 ARG A CA 1
ATOM 722 C C . ARG A 1 95 ? -12.476 2.038 7.026 1.00 97.81 95 ARG A C 1
ATOM 724 O O . ARG A 1 95 ? -11.709 1.229 7.550 1.00 97.81 95 ARG A O 1
ATOM 731 N N . ASP A 1 96 ? -13.787 2.045 7.233 1.00 97.31 96 ASP A N 1
ATOM 732 C CA . ASP A 1 96 ? -14.479 1.091 8.097 1.00 97.31 96 ASP A CA 1
ATOM 733 C C . ASP A 1 96 ? -14.331 -0.331 7.537 1.00 97.31 96 ASP A C 1
ATOM 735 O O . ASP A 1 96 ? -13.884 -1.232 8.245 1.00 97.31 96 ASP A O 1
ATOM 739 N N . GLY A 1 97 ? -14.553 -0.519 6.229 1.00 97.81 97 GLY A N 1
ATOM 740 C CA . GLY A 1 97 ? -14.356 -1.807 5.562 1.00 97.81 97 GLY A CA 1
ATOM 741 C C . GLY A 1 97 ? -12.919 -2.339 5.645 1.00 97.81 97 GLY A C 1
ATOM 742 O O . GLY A 1 97 ? -12.718 -3.548 5.777 1.00 97.81 97 GLY A O 1
ATOM 743 N N . MET A 1 98 ? -11.907 -1.465 5.604 1.00 98.12 98 MET A N 1
ATOM 744 C CA . MET A 1 98 ? -10.506 -1.847 5.830 1.00 98.12 98 MET A CA 1
ATOM 745 C C . MET A 1 98 ? -10.281 -2.339 7.266 1.00 98.12 98 MET A C 1
ATOM 747 O O . MET A 1 98 ? -9.657 -3.383 7.448 1.00 98.12 98 MET A O 1
ATOM 751 N N . CYS A 1 99 ? -10.809 -1.628 8.269 1.00 97.44 99 CYS A N 1
ATOM 752 C CA . CYS A 1 99 ? -10.684 -2.008 9.680 1.00 97.44 99 CYS A CA 1
ATOM 753 C C . CYS A 1 99 ? -11.410 -3.323 9.996 1.00 97.44 99 CYS A C 1
ATOM 755 O O . CYS A 1 99 ? -10.885 -4.145 10.743 1.00 97.44 99 CYS A O 1
ATOM 757 N N . ASP A 1 100 ? -12.586 -3.536 9.407 1.00 97.06 100 ASP A N 1
ATOM 758 C CA . ASP A 1 100 ? -13.382 -4.748 9.609 1.00 97.06 100 ASP A CA 1
ATOM 759 C C . ASP A 1 100 ? -12.708 -5.985 9.002 1.00 97.06 100 ASP A C 1
ATOM 761 O O . ASP A 1 100 ? -12.688 -7.057 9.610 1.00 97.06 100 ASP A O 1
ATOM 765 N N . ARG A 1 101 ? -12.141 -5.849 7.795 1.00 97.75 101 ARG A N 1
ATOM 766 C CA . ARG A 1 101 ? -11.447 -6.951 7.109 1.00 97.75 101 ARG A CA 1
ATOM 767 C C . ARG A 1 101 ? -10.071 -7.235 7.704 1.00 97.75 101 ARG A C 1
ATOM 769 O O . ARG A 1 101 ? -9.673 -8.396 7.782 1.00 97.75 101 ARG A O 1
ATOM 776 N N . VAL A 1 102 ? -9.345 -6.187 8.090 1.00 97.94 102 VAL A N 1
ATOM 777 C CA . VAL A 1 102 ? -7.975 -6.261 8.607 1.00 97.94 102 VAL A CA 1
ATOM 778 C C . VAL A 1 102 ? -7.903 -5.477 9.923 1.00 97.94 102 VAL A C 1
ATOM 780 O O . VAL A 1 102 ? -7.462 -4.323 9.932 1.00 97.94 102 VAL A O 1
ATOM 783 N N . PRO A 1 103 ? -8.322 -6.089 11.050 1.00 95.81 103 PRO A N 1
ATOM 784 C CA . PRO A 1 103 ? -8.301 -5.459 12.369 1.00 95.81 103 PRO A CA 1
ATOM 785 C C . PRO A 1 103 ? -6.871 -5.428 12.930 1.00 95.81 103 PRO A C 1
ATOM 787 O O . PRO A 1 103 ? -6.533 -6.126 13.884 1.00 95.81 103 PRO A O 1
ATOM 790 N N . ASP A 1 104 ? -6.014 -4.630 12.295 1.00 97.31 104 ASP A N 1
ATOM 791 C CA . ASP A 1 104 ? -4.628 -4.380 12.683 1.00 97.31 104 ASP A CA 1
ATOM 792 C C . ASP A 1 104 ? -4.503 -2.974 13.298 1.00 97.31 104 ASP A C 1
ATOM 794 O O . ASP A 1 104 ? -5.023 -2.007 12.723 1.00 97.31 104 ASP A O 1
ATOM 798 N N . PRO A 1 105 ? -3.773 -2.804 14.420 1.00 97.44 105 PRO A N 1
ATOM 799 C CA . PRO A 1 105 ? -3.634 -1.506 15.076 1.00 97.44 105 PRO A CA 1
ATOM 800 C C . PRO A 1 105 ? -3.138 -0.379 14.157 1.00 97.44 105 PRO A C 1
ATOM 802 O O . PRO A 1 105 ? -3.508 0.784 14.331 1.00 97.44 105 PRO A O 1
ATOM 805 N N . ARG A 1 106 ? -2.282 -0.689 13.175 1.00 97.44 106 ARG A N 1
ATOM 806 C CA . ARG A 1 106 ? -1.737 0.292 12.221 1.00 97.44 106 ARG A CA 1
ATOM 807 C C . ARG A 1 106 ? -2.806 0.760 11.242 1.00 97.44 106 ARG A C 1
ATOM 809 O O . ARG A 1 106 ? -2.874 1.957 10.971 1.00 97.44 106 ARG A O 1
ATOM 816 N N . VAL A 1 107 ? -3.638 -0.161 10.755 1.00 98.31 107 VAL A N 1
ATOM 817 C CA . VAL A 1 107 ? -4.760 0.144 9.854 1.00 98.31 107 VAL A CA 1
ATOM 818 C C . VAL A 1 107 ? -5.784 0.992 10.594 1.00 98.31 107 VAL A C 1
ATOM 820 O O . VAL A 1 107 ? -6.091 2.094 10.149 1.00 98.31 107 VAL A O 1
ATOM 823 N N . CYS A 1 108 ? -6.214 0.559 11.784 1.00 98.25 108 CYS A N 1
ATOM 824 C CA . CYS A 1 108 ? -7.175 1.309 12.590 1.00 98.25 108 CYS A CA 1
ATOM 825 C C . CYS A 1 108 ? -6.682 2.727 12.912 1.00 98.25 108 CYS A C 1
ATOM 827 O O . CYS A 1 108 ? -7.438 3.686 12.757 1.00 98.25 108 CYS A O 1
ATOM 829 N N . ARG A 1 109 ? -5.404 2.898 13.286 1.00 98.19 109 ARG A N 1
ATOM 830 C CA . ARG A 1 109 ? -4.820 4.234 13.500 1.00 98.19 109 ARG A CA 1
ATOM 831 C C . ARG A 1 109 ? -4.871 5.099 12.249 1.00 98.19 109 ARG A C 1
ATOM 833 O O . ARG A 1 109 ? -5.299 6.248 12.346 1.00 98.19 109 ARG A O 1
ATOM 840 N N . ALA A 1 110 ? -4.441 4.562 11.108 1.00 98.00 110 ALA A N 1
ATOM 841 C CA . ALA A 1 110 ? -4.421 5.293 9.843 1.00 98.00 110 ALA A CA 1
ATOM 842 C C . ALA A 1 110 ? -5.837 5.678 9.380 1.00 98.00 110 ALA A C 1
ATOM 844 O O . ALA A 1 110 ? -6.042 6.776 8.878 1.00 98.00 110 ALA A O 1
ATOM 845 N N . CYS A 1 111 ? -6.833 4.828 9.634 1.00 97.94 111 CYS A N 1
ATOM 846 C CA . CYS A 1 111 ? -8.243 5.106 9.361 1.00 97.94 111 CYS A CA 1
ATOM 847 C C . CYS A 1 111 ? -8.886 6.108 10.344 1.00 97.94 111 CYS A C 1
ATOM 849 O O . CYS A 1 111 ? -10.005 6.569 10.105 1.00 97.94 111 CYS A O 1
ATOM 851 N N . GLY A 1 112 ? -8.198 6.472 11.433 1.00 97.12 112 GLY A N 1
ATOM 852 C CA . GLY A 1 112 ? -8.699 7.374 12.476 1.00 97.12 112 GLY A CA 1
ATOM 853 C C . GLY A 1 112 ? -9.433 6.678 13.632 1.00 97.12 112 GLY A C 1
ATOM 854 O O . GLY A 1 112 ? -9.888 7.346 14.559 1.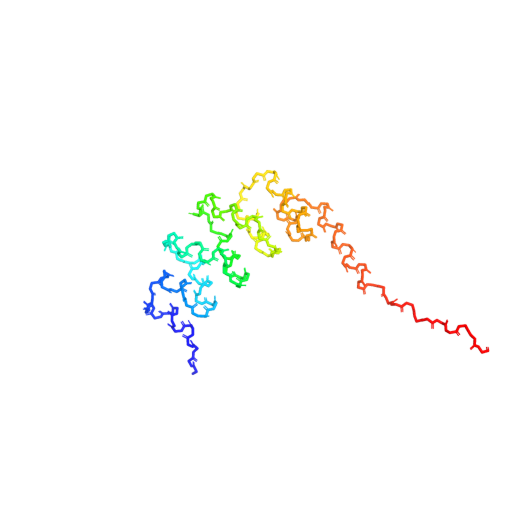00 97.12 112 GLY A O 1
ATOM 855 N N . ALA A 1 113 ? -9.504 5.347 13.639 1.00 96.88 113 ALA A N 1
ATOM 856 C CA . ALA A 1 113 ? -10.145 4.532 14.670 1.00 96.88 113 ALA A CA 1
ATOM 857 C C . ALA A 1 113 ? -9.197 4.255 15.860 1.00 96.88 113 ALA A C 1
ATOM 859 O O . ALA A 1 113 ? -8.837 3.110 16.142 1.00 96.88 113 ALA A O 1
ATOM 860 N N . GLN A 1 114 ? -8.783 5.310 16.575 1.00 96.69 114 GLN A N 1
ATOM 861 C CA . GLN A 1 114 ? -7.793 5.219 17.667 1.00 96.69 114 GLN A CA 1
ATOM 862 C C . GLN A 1 114 ? -8.210 4.247 18.779 1.00 96.69 114 GLN A C 1
ATOM 864 O O . GLN A 1 114 ? -7.423 3.400 19.182 1.00 96.69 114 GLN A O 1
ATOM 869 N N . THR A 1 115 ? -9.472 4.294 19.215 1.00 96.75 115 THR A N 1
ATOM 870 C CA . THR A 1 115 ? -9.973 3.391 20.263 1.00 96.75 115 THR A CA 1
ATOM 871 C C . THR A 1 115 ? -9.881 1.919 19.861 1.00 96.75 115 THR A C 1
ATOM 873 O O . THR A 1 115 ? -9.558 1.080 20.697 1.00 96.75 115 THR A O 1
ATOM 876 N N . ALA A 1 116 ? -10.135 1.591 18.589 1.00 95.62 116 ALA A N 1
ATOM 877 C CA . ALA A 1 116 ? -9.979 0.225 18.096 1.00 95.62 116 ALA A CA 1
ATOM 878 C C . ALA A 1 116 ? -8.502 -0.195 18.110 1.00 95.62 116 ALA A C 1
ATOM 880 O O . ALA A 1 116 ? -8.179 -1.282 18.583 1.00 95.62 116 ALA A O 1
ATOM 881 N N . ALA A 1 117 ? -7.603 0.687 17.668 1.00 96.94 117 ALA A N 1
ATOM 882 C CA . ALA A 1 117 ? -6.171 0.414 17.686 1.00 96.94 117 ALA A CA 1
ATOM 883 C C . ALA A 1 117 ? -5.625 0.177 19.101 1.00 96.94 117 ALA A C 1
ATOM 885 O O . ALA A 1 117 ? -4.893 -0.787 19.311 1.00 96.94 117 ALA A O 1
ATOM 886 N N . ASP A 1 118 ? -6.019 1.004 20.072 1.00 96.19 118 ASP A N 1
ATOM 887 C CA . ASP A 1 118 ? -5.593 0.862 21.468 1.00 96.19 118 ASP A CA 1
ATOM 888 C C . ASP A 1 118 ? -6.051 -0.481 22.063 1.00 96.19 118 ASP A C 1
ATOM 890 O O . ASP A 1 118 ? -5.290 -1.153 22.762 1.00 96.19 118 ASP A O 1
ATOM 894 N N . LEU A 1 119 ? -7.282 -0.915 21.763 1.00 95.75 119 LEU A N 1
ATOM 895 C CA . LEU A 1 119 ? -7.796 -2.219 22.198 1.00 95.75 119 LEU A CA 1
ATOM 896 C C . LEU A 1 119 ? -7.008 -3.387 21.591 1.00 95.75 119 LEU A C 1
ATOM 898 O O . LEU A 1 119 ? -6.734 -4.368 22.287 1.00 95.75 119 LEU A O 1
ATOM 902 N N . LEU A 1 120 ? -6.638 -3.286 20.314 1.00 94.50 120 LEU A N 1
ATOM 903 C CA . LEU A 1 120 ? -5.862 -4.313 19.621 1.00 94.50 120 LEU A CA 1
ATOM 904 C C . LEU A 1 120 ? -4.424 -4.396 20.162 1.00 94.50 120 LEU A C 1
ATOM 906 O O . LEU A 1 120 ? -3.959 -5.492 20.473 1.00 94.50 120 LEU A O 1
ATOM 910 N N . ASP A 1 121 ? -3.757 -3.258 20.382 1.00 93.31 121 ASP A N 1
ATOM 911 C CA . ASP A 1 121 ? -2.419 -3.214 20.993 1.00 93.31 121 ASP A CA 1
ATOM 912 C C . ASP A 1 121 ? -2.412 -3.865 22.390 1.00 93.31 121 ASP A C 1
ATOM 914 O O . ASP A 1 121 ? -1.505 -4.630 22.738 1.00 93.31 121 ASP A O 1
ATOM 918 N N . LEU A 1 122 ? -3.447 -3.599 23.199 1.00 91.88 122 LEU A N 1
ATOM 919 C CA . LEU A 1 122 ? -3.611 -4.222 24.515 1.00 91.88 122 LEU A CA 1
ATOM 920 C C . LEU A 1 122 ? -3.775 -5.744 24.415 1.00 91.88 122 LEU A C 1
ATOM 922 O O . LEU A 1 122 ? -3.193 -6.477 25.220 1.00 91.88 122 LEU A O 1
ATOM 926 N N . ALA A 1 123 ? -4.542 -6.228 23.436 1.00 89.38 123 ALA A N 1
ATOM 927 C CA . ALA A 1 123 ? -4.734 -7.658 23.213 1.00 89.38 123 ALA A CA 1
ATOM 928 C C . ALA A 1 123 ? -3.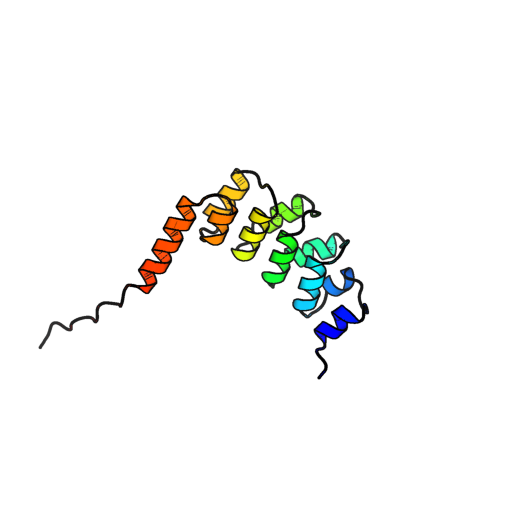417 -8.355 22.820 1.00 89.38 123 ALA A C 1
ATOM 930 O O . ALA A 1 123 ? -3.094 -9.416 23.362 1.00 89.38 123 ALA A O 1
ATOM 931 N N . GLU A 1 124 ? -2.613 -7.741 21.948 1.00 83.69 124 GLU A N 1
ATOM 932 C CA . GLU A 1 124 ? -1.302 -8.270 21.551 1.00 83.69 124 GLU A CA 1
ATOM 933 C C . GLU A 1 124 ? -0.294 -8.287 22.711 1.00 83.69 124 GLU A C 1
ATOM 935 O O . GLU A 1 124 ? 0.426 -9.273 22.911 1.00 83.69 124 GLU A O 1
ATOM 940 N N . GLY A 1 125 ? -0.254 -7.216 23.509 1.00 74.38 125 GLY A N 1
ATOM 941 C CA . GLY A 1 125 ? 0.600 -7.125 24.696 1.00 74.38 125 GLY A CA 1
ATOM 942 C C . GLY A 1 125 ? 0.211 -8.129 25.786 1.00 74.38 125 GLY A C 1
ATOM 943 O O . GLY A 1 125 ? 1.082 -8.747 26.404 1.00 74.38 125 GLY A O 1
ATOM 944 N N . GLY A 1 126 ? -1.093 -8.354 25.979 1.00 61.53 126 GLY A N 1
ATOM 945 C CA . GLY A 1 126 ? -1.631 -9.328 26.928 1.00 61.53 126 GLY A CA 1
ATOM 946 C C . GLY A 1 126 ? -1.256 -10.772 26.586 1.00 61.53 126 GLY A C 1
ATOM 947 O O . GLY A 1 126 ? -0.873 -11.528 27.478 1.00 61.53 126 GLY A O 1
ATOM 948 N N . LEU A 1 127 ? -1.268 -11.148 25.303 1.00 57.72 127 LEU A N 1
ATOM 949 C CA . LEU A 1 127 ? -0.857 -12.487 24.853 1.00 57.72 127 LEU A CA 1
ATOM 950 C C . LEU A 1 127 ? 0.635 -12.767 25.089 1.00 57.72 127 LEU A C 1
ATOM 952 O O . LEU A 1 127 ? 1.005 -13.907 25.369 1.00 57.72 127 LEU A O 1
ATOM 956 N N . ARG A 1 128 ? 1.498 -11.744 25.034 1.00 56.69 128 ARG A N 1
ATOM 957 C CA . ARG A 1 128 ? 2.930 -11.883 25.366 1.00 56.69 128 ARG A CA 1
ATOM 958 C C . ARG A 1 128 ? 3.191 -12.016 26.873 1.00 56.69 128 ARG A C 1
ATOM 960 O O . ARG A 1 128 ? 4.246 -12.517 27.252 1.00 56.69 128 ARG A O 1
ATOM 967 N N . GLY A 1 129 ? 2.257 -11.575 27.720 1.00 54.47 129 GLY A N 1
ATOM 968 C CA . GLY A 1 129 ? 2.388 -11.560 29.183 1.00 54.47 129 GLY A CA 1
ATOM 969 C C . GLY A 1 129 ? 1.904 -12.820 29.909 1.00 54.47 129 GLY A C 1
ATOM 970 O O . GLY A 1 129 ? 2.140 -12.952 31.110 1.00 54.47 129 GLY A O 1
ATOM 971 N N . VAL A 1 130 ? 1.245 -13.760 29.222 1.00 51.44 130 VAL A N 1
ATOM 972 C CA . VAL A 1 130 ? 0.790 -15.017 29.834 1.00 51.44 130 VAL A CA 1
ATOM 973 C C . VAL A 1 130 ? 1.842 -16.104 29.612 1.00 51.44 130 VAL A C 1
ATOM 975 O O . VAL A 1 130 ? 1.796 -16.850 28.633 1.00 51.44 130 VAL A O 1
ATOM 978 N N . GLU A 1 131 ? 2.781 -16.250 30.553 1.00 51.03 131 GLU A N 1
ATOM 979 C CA . GLU A 1 131 ? 3.459 -17.538 30.711 1.00 51.03 131 GLU A CA 1
ATOM 980 C C . GLU A 1 131 ? 2.382 -18.607 30.925 1.00 51.03 131 GLU A C 1
ATOM 982 O O . GLU A 1 131 ? 1.586 -18.537 31.864 1.00 51.03 131 GLU A O 1
ATOM 987 N N . SER A 1 132 ? 2.345 -19.603 30.035 1.00 51.59 132 SER A N 1
ATOM 988 C CA . SER A 1 132 ? 1.479 -20.771 30.191 1.00 51.59 132 SER A CA 1
ATOM 989 C C . SER A 1 132 ? 1.690 -21.349 31.593 1.00 51.59 132 SER A C 1
ATOM 991 O O . SER A 1 132 ? 2.821 -21.744 31.900 1.00 51.59 132 SER A O 1
ATOM 993 N N . PRO A 1 133 ? 0.656 -21.431 32.457 1.00 52.56 133 PRO A N 1
ATOM 994 C CA . PRO A 1 133 ? 0.826 -21.996 33.783 1.00 52.56 133 PRO A CA 1
ATOM 995 C C . PRO A 1 133 ? 1.384 -23.406 33.624 1.00 52.56 133 PRO A C 1
ATOM 997 O O . PRO A 1 133 ? 0.733 -24.271 33.027 1.00 52.56 133 PRO A O 1
ATOM 1000 N N . LYS A 1 134 ? 2.610 -23.638 34.119 1.00 58.19 134 LYS A N 1
ATOM 1001 C CA . LYS A 1 134 ? 3.210 -24.975 34.157 1.00 58.19 134 LYS A CA 1
ATOM 1002 C C . LYS A 1 134 ? 2.174 -25.891 34.790 1.00 58.19 134 LYS A C 1
ATOM 1004 O O . LYS A 1 134 ? 1.840 -25.712 35.962 1.00 58.19 134 LYS A O 1
ATOM 1009 N N . ARG A 1 135 ? 1.625 -26.826 34.003 1.00 55.19 135 ARG A N 1
ATOM 1010 C CA . ARG A 1 135 ? 0.623 -27.785 34.474 1.00 55.19 135 ARG A CA 1
ATOM 1011 C C . ARG A 1 135 ? 1.200 -28.463 35.711 1.00 55.19 135 ARG A C 1
ATOM 1013 O O . ARG A 1 135 ? 2.117 -29.2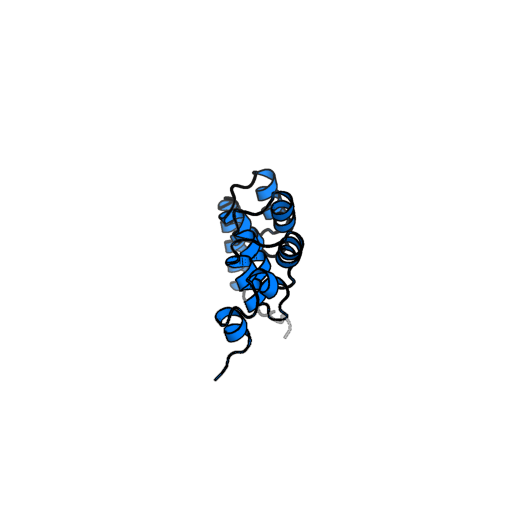74 35.598 1.00 55.19 135 ARG A O 1
ATOM 1020 N N . ARG A 1 136 ? 0.705 -28.108 36.900 1.00 50.56 136 ARG A N 1
ATOM 1021 C CA . ARG A 1 136 ? 1.038 -28.848 38.113 1.00 50.56 136 ARG A CA 1
ATOM 1022 C C . ARG A 1 136 ? 0.439 -30.234 37.916 1.00 50.56 136 ARG A C 1
ATOM 1024 O O . ARG A 1 136 ? -0.778 -30.374 37.817 1.00 50.56 136 ARG A O 1
ATOM 1031 N N . ARG A 1 137 ? 1.305 -31.238 37.762 1.00 48.59 137 ARG A N 1
ATOM 1032 C CA . ARG A 1 137 ? 0.920 -32.645 37.845 1.00 48.59 137 ARG A CA 1
ATOM 1033 C C . ARG A 1 137 ? 0.433 -32.877 39.270 1.00 48.59 137 ARG A C 1
ATOM 1035 O O . ARG A 1 137 ? 1.229 -33.089 40.175 1.00 48.59 137 ARG A O 1
ATOM 1042 N N . TRP A 1 138 ? -0.872 -32.769 39.470 1.00 53.47 138 TRP A N 1
ATOM 1043 C CA . TRP A 1 138 ? -1.529 -33.399 40.603 1.00 53.47 138 TRP A CA 1
ATOM 1044 C C . TRP A 1 138 ? -1.454 -34.893 40.321 1.00 53.47 138 TRP A C 1
ATOM 1046 O O . TRP A 1 138 ? -2.057 -35.297 39.342 1.00 53.47 138 TRP A O 1
ATOM 1056 N N . PHE A 1 139 ? -0.590 -35.617 41.038 1.00 51.69 139 PHE A N 1
ATOM 1057 C CA . PHE A 1 139 ? -0.560 -37.066 41.312 1.00 51.69 139 PHE A CA 1
ATOM 1058 C C . PHE A 1 139 ? 0.898 -37.481 41.568 1.00 51.69 139 PHE A C 1
ATOM 1060 O O . PHE A 1 139 ? 1.607 -37.826 40.622 1.00 51.69 139 PHE A O 1
ATOM 1067 N N . GLN A 1 140 ? 1.320 -37.424 42.836 1.00 52.16 140 GLN A N 1
ATOM 1068 C CA . GLN A 1 140 ? 2.100 -38.454 43.537 1.00 52.16 140 GLN A CA 1
ATOM 1069 C C . GLN A 1 140 ? 1.749 -38.381 45.021 1.00 52.16 140 GLN A C 1
ATOM 1071 O O . GLN A 1 140 ? 1.658 -37.240 45.528 1.00 52.16 140 GLN A O 1
#

Sequence (140 aa):
MTIPWLERILDHTGTAEALAYDDNAACRWFAARYADRLEPAAVRMLAEDDVPAVRAAMARRTDLDADVLDLIAHDTDPVVLAALATAHDLPGEVRDGMCDRVPDPRVCRACGAQTAADLLDLAEGGLRGVESPKRRRWFQ

InterPro domains:
  IPR011989 Armadillo-like helical [G3DSA:1.25.10.10] (6-128)

Solvent-accessible surface area (backbone atoms only — not comparable to full-atom values): 7911 Å² total; per-residue (Å²): 138,86,56,72,64,56,48,50,65,72,65,56,82,39,54,47,55,54,23,47,75,43,94,48,63,70,36,22,25,47,16,46,58,67,35,92,64,65,55,74,67,49,50,52,51,38,54,66,37,92,49,60,70,25,22,23,28,38,36,53,50,87,84,66,55,70,72,58,52,55,56,46,61,68,55,85,52,53,67,28,40,20,30,29,39,65,61,41,96,67,58,67,70,59,40,51,51,37,31,73,76,42,81,37,43,60,23,19,44,36,55,65,39,51,72,61,15,55,53,46,50,51,52,57,54,51,63,74,66,57,74,76,75,76,79,76,79,86,82,132

pLDDT: mean 89.71, std 14.47, range [48.59, 98.81]

Foldseek 3Di:
DDDPLVCCVVVPPDQLQVLLPDPDVVSVLCSLQPRPDYDPVSLQCQCVDPDLSSVLSNLQDPPDDPVSLLSQLPDQDLSNLLSNLQRDPDDLVSLVVSCVNHVELSSCVSSVNNVSSVVVVVVVVVVVPDDPPPPPPPDD

Secondary structure (DSSP, 8-state):
---HHHHHHHT-SS-HHHHTT-SSHHHHHHHHHH-S---HHHHHHHHT-SSHHHHHHHTT-TT--HHHHHHHTT-S-HHHHHHHHHHS---HHHHHHHHHH---HHHHHHHT-HHHHHHHHHHHHHHHH-----------

Organism: NCBI:txid2306972

Radius of gyration: 20.28 Å; Cα contacts (8 Å, |Δi|>4): 175; chains: 1; bounding box: 49×50×62 Å

Mean predicted aligned error: 7.07 Å